Protein AF-A0A6H1ZC17-F1 (afdb_monomer_lite)

Organism: NCBI:txid1070528

Secondary structure (DSSP, 8-state):
--TTPEE-SEEEEEEEEEESSTT-S-EEEEEEEEEE-SEEHHHHHHHHHTTHHHHHHHTHHHHTGGGPPTT-EEEEE----------HHHHHHHHHHHS-HHHHHHHHHHHHTTTGGGSS-----

pLDDT: mean 72.86, std 12.77, range [40.28, 86.94]

Foldseek 3Di:
DDQQDADAFDKDKDWDWAALDPPDPDIAIEIEIEGRHGDTSNLVVVCVVVCNVVCVRHPVCSVCVVVDDHHYYDYHYDDRPPPPPPPVVNVLVVVLVPDDPVVSVVSVVVVVVVVVVPPDDPDDD

Structure (mmCIF, N/CA/C/O backbone):
data_AF-A0A6H1ZC17-F1
#
_entry.id   AF-A0A6H1ZC17-F1
#
loop_
_atom_site.group_PDB
_atom_site.id
_atom_site.type_symbol
_atom_site.label_atom_id
_atom_site.label_alt_id
_atom_site.label_comp_id
_atom_site.label_asym_id
_atom_site.label_entity_id
_atom_site.label_seq_id
_atom_site.pdbx_PDB_ins_code
_atom_site.Cartn_x
_atom_site.Cartn_y
_atom_site.Cartn_z
_atom_site.occupancy
_atom_site.B_iso_or_equiv
_atom_site.auth_seq_id
_atom_site.auth_comp_id
_atom_site.auth_asym_id
_atom_site.auth_atom_id
_atom_site.pdbx_PDB_model_num
ATOM 1 N N . MET A 1 1 ? -22.292 -7.686 2.206 1.00 66.56 1 MET A N 1
ATOM 2 C CA . MET A 1 1 ? -20.849 -7.988 2.104 1.00 66.56 1 MET A CA 1
ATOM 3 C C . MET A 1 1 ? -20.254 -7.707 3.471 1.00 66.56 1 MET A C 1
ATOM 5 O O . MET A 1 1 ? -20.475 -6.610 3.967 1.00 66.56 1 MET A O 1
ATOM 9 N N . ASP A 1 2 ? -19.628 -8.689 4.116 1.00 85.81 2 ASP A N 1
ATOM 10 C CA . ASP A 1 2 ? -19.052 -8.505 5.454 1.00 85.81 2 ASP A CA 1
ATOM 11 C C . ASP A 1 2 ? -17.649 -7.894 5.341 1.00 85.81 2 ASP A C 1
ATOM 13 O O . ASP A 1 2 ? -16.739 -8.484 4.764 1.00 85.81 2 ASP A O 1
ATOM 17 N N . LEU A 1 3 ? -17.478 -6.687 5.880 1.00 82.81 3 LEU A N 1
ATOM 18 C CA . LEU A 1 3 ? -16.219 -5.943 5.824 1.00 82.81 3 LEU A CA 1
ATOM 19 C C . LEU A 1 3 ? -15.118 -6.554 6.704 1.00 82.81 3 LEU A C 1
ATOM 21 O O . LEU A 1 3 ? -13.947 -6.239 6.497 1.00 82.81 3 LEU A O 1
ATOM 25 N N . ASN A 1 4 ? -15.469 -7.433 7.644 1.00 86.94 4 ASN A N 1
ATOM 26 C CA . ASN A 1 4 ? -14.512 -8.123 8.508 1.00 86.94 4 ASN A CA 1
ATOM 27 C C . ASN A 1 4 ? -13.988 -9.427 7.894 1.00 86.94 4 ASN A C 1
ATOM 29 O O . ASN A 1 4 ? -13.125 -10.073 8.485 1.00 86.94 4 ASN A O 1
ATOM 33 N N . THR A 1 5 ? -14.478 -9.818 6.712 1.00 85.56 5 THR A N 1
ATOM 34 C CA . THR A 1 5 ? -13.966 -10.998 6.009 1.00 85.56 5 THR A CA 1
ATOM 35 C C . THR A 1 5 ? -12.473 -10.834 5.740 1.00 85.56 5 THR A C 1
ATOM 37 O O . THR A 1 5 ? -12.040 -9.829 5.164 1.00 85.56 5 THR A O 1
ATOM 40 N N . VAL A 1 6 ? -11.699 -11.834 6.161 1.00 84.62 6 VAL A N 1
ATOM 41 C CA . VAL A 1 6 ? -10.256 -11.907 5.935 1.00 84.62 6 VAL A CA 1
ATOM 42 C C . VAL A 1 6 ? -9.996 -12.407 4.520 1.00 84.62 6 VAL A C 1
ATOM 44 O O . VAL A 1 6 ? -10.528 -13.426 4.084 1.00 84.62 6 VAL A O 1
ATOM 47 N N . VAL A 1 7 ? -9.168 -11.662 3.805 1.00 82.25 7 VAL A N 1
ATOM 48 C CA . VAL A 1 7 ? -8.645 -11.991 2.490 1.00 82.25 7 VAL A CA 1
ATOM 49 C C . VAL A 1 7 ? -7.312 -12.708 2.669 1.00 82.25 7 VAL A C 1
ATOM 51 O O . VAL A 1 7 ? -6.388 -12.166 3.278 1.00 82.25 7 VAL A O 1
ATOM 54 N N . THR A 1 8 ? -7.210 -13.912 2.112 1.00 85.81 8 THR A N 1
ATOM 55 C CA . THR A 1 8 ? -6.032 -14.783 2.215 1.00 85.81 8 THR A CA 1
ATOM 56 C C . THR A 1 8 ? -5.658 -15.283 0.826 1.00 85.81 8 THR A C 1
ATOM 58 O O . THR A 1 8 ? -6.531 -15.684 0.056 1.00 85.81 8 THR A O 1
ATOM 61 N N . GLY A 1 9 ? -4.366 -15.249 0.495 1.00 81.25 9 GLY A N 1
ATOM 62 C CA . GLY A 1 9 ? -3.841 -15.784 -0.765 1.00 81.25 9 GLY A CA 1
ATOM 63 C C . GLY A 1 9 ? -4.337 -15.111 -2.054 1.00 81.25 9 GLY A C 1
ATOM 64 O O . GLY A 1 9 ? -4.138 -15.669 -3.133 1.00 81.25 9 GLY A O 1
ATOM 65 N N . ILE A 1 10 ? -4.966 -13.932 -1.987 1.00 83.19 10 ILE A N 1
ATOM 66 C CA . ILE A 1 10 ? -5.421 -13.227 -3.194 1.00 83.19 10 ILE A CA 1
ATOM 67 C C . ILE A 1 10 ? -4.260 -12.435 -3.787 1.00 83.19 10 ILE A C 1
ATOM 69 O O . ILE A 1 10 ? -3.583 -11.681 -3.094 1.00 83.19 10 ILE A O 1
ATOM 73 N N . VAL A 1 11 ? -4.060 -12.559 -5.096 1.00 85.69 11 VAL A N 1
ATOM 74 C CA . VAL A 1 11 ? -3.075 -11.778 -5.843 1.00 85.69 11 VAL A CA 1
ATOM 75 C C . VAL A 1 11 ? -3.787 -11.026 -6.957 1.00 85.69 11 VAL A C 1
ATOM 77 O O . VAL A 1 11 ? -4.498 -11.629 -7.756 1.00 85.69 11 VAL A O 1
ATOM 80 N N . LEU A 1 12 ? -3.596 -9.709 -7.010 1.00 83.88 12 LEU A N 1
ATOM 81 C CA . LEU A 1 12 ? -4.126 -8.860 -8.073 1.00 83.88 12 LEU A CA 1
ATOM 82 C C . LEU A 1 12 ? -2.986 -8.211 -8.842 1.00 83.88 12 LEU A C 1
ATOM 84 O O . LEU A 1 12 ? -2.035 -7.703 -8.247 1.00 83.88 12 LEU A O 1
ATOM 88 N N . GLU A 1 13 ? -3.114 -8.188 -10.164 1.00 83.75 13 GLU A N 1
ATOM 89 C CA . GLU A 1 13 ? -2.141 -7.556 -11.045 1.00 83.75 13 GLU A CA 1
ATOM 90 C C . GLU A 1 13 ? -2.707 -6.298 -11.705 1.00 83.75 13 GLU A C 1
ATOM 92 O O . GLU A 1 13 ? -3.867 -6.251 -12.125 1.00 83.75 13 GLU A O 1
ATOM 97 N N . LYS A 1 14 ? -1.883 -5.253 -11.809 1.00 83.19 14 LYS A N 1
ATOM 98 C CA . LYS A 1 14 ? -2.238 -4.016 -12.510 1.00 83.19 14 LYS A CA 1
ATOM 99 C C . LYS A 1 14 ? -1.033 -3.476 -13.266 1.00 83.19 14 LYS A C 1
ATOM 101 O O . LYS A 1 14 ? -0.025 -3.131 -12.657 1.00 83.19 14 LYS A O 1
ATOM 106 N N . ALA A 1 15 ? -1.168 -3.336 -14.581 1.00 82.25 15 ALA A N 1
ATOM 107 C CA . ALA A 1 15 ? -0.201 -2.597 -15.383 1.00 82.25 15 ALA A CA 1
ATOM 108 C C . ALA A 1 15 ? -0.357 -1.085 -15.149 1.00 82.25 15 ALA A C 1
ATOM 110 O O . ALA A 1 15 ? -1.474 -0.555 -15.176 1.00 82.25 15 ALA A O 1
ATOM 111 N N . CYS A 1 16 ? 0.753 -0.385 -14.930 1.00 80.50 16 CYS A N 1
ATOM 112 C CA . CYS A 1 16 ? 0.786 1.067 -14.817 1.00 80.50 16 CYS A CA 1
ATOM 113 C C . CYS A 1 16 ? 2.052 1.652 -15.456 1.00 80.50 16 CYS A C 1
ATOM 115 O O . CYS A 1 16 ? 3.066 0.977 -15.613 1.00 80.50 16 CYS A O 1
ATOM 117 N N . SER A 1 17 ? 1.973 2.923 -15.849 1.00 83.06 17 SER A N 1
ATOM 118 C CA . SER A 1 17 ? 3.132 3.694 -16.295 1.00 83.06 17 SER A CA 1
ATOM 119 C C . SER A 1 17 ? 3.643 4.531 -15.127 1.00 83.06 17 SER A C 1
ATOM 121 O O . SER A 1 17 ? 2.854 5.203 -14.457 1.00 83.06 17 SER A O 1
ATOM 123 N N . ILE A 1 18 ? 4.949 4.473 -14.868 1.00 81.69 18 ILE A N 1
ATOM 124 C CA . ILE A 1 18 ? 5.620 5.305 -13.864 1.00 81.69 18 ILE A CA 1
ATOM 125 C C . ILE A 1 18 ? 6.639 6.182 -14.570 1.00 81.69 18 ILE A C 1
ATOM 127 O O . ILE A 1 18 ? 7.364 5.723 -15.449 1.00 81.69 18 ILE A O 1
ATOM 131 N N . LYS A 1 19 ? 6.703 7.445 -14.156 1.00 82.62 19 LYS A N 1
ATOM 132 C CA . LYS A 1 19 ? 7.692 8.413 -14.621 1.00 82.62 19 LYS A CA 1
ATOM 133 C C . LYS A 1 19 ? 8.782 8.619 -13.575 1.00 82.62 19 LYS A C 1
ATOM 135 O O . LYS A 1 19 ? 8.507 8.569 -12.376 1.00 82.62 19 LYS A O 1
ATOM 140 N N . ALA A 1 20 ? 9.993 8.932 -14.032 1.00 77.81 20 ALA A N 1
ATOM 141 C CA . ALA A 1 20 ? 11.105 9.325 -13.159 1.00 77.81 20 ALA A CA 1
ATOM 142 C C . ALA A 1 20 ? 10.788 10.600 -12.358 1.00 77.81 20 ALA A C 1
ATOM 144 O O . ALA A 1 20 ? 11.158 10.749 -11.192 1.00 77.81 20 ALA A O 1
ATOM 145 N N . SER A 1 21 ? 10.076 11.534 -12.990 1.00 76.31 21 SER A N 1
ATOM 146 C CA . SER A 1 21 ? 9.598 12.761 -12.370 1.00 76.31 21 SER A CA 1
ATOM 147 C C . SER A 1 21 ? 8.275 13.231 -12.975 1.00 76.31 21 SER A C 1
ATOM 149 O O . SER A 1 21 ? 7.866 12.749 -14.030 1.00 76.31 21 SER A O 1
ATOM 151 N N . SER A 1 22 ? 7.602 14.166 -12.299 1.00 7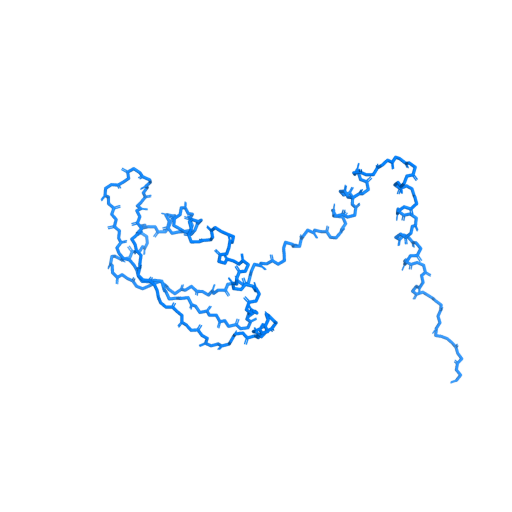2.81 22 SER A N 1
ATOM 152 C CA . SER A 1 22 ? 6.381 14.844 -12.767 1.00 72.81 22 SER A CA 1
ATOM 153 C C . SER A 1 22 ? 6.542 15.393 -14.182 1.00 72.81 22 SER A C 1
ATOM 155 O O . SER A 1 22 ? 5.646 15.249 -15.010 1.00 72.81 22 SER 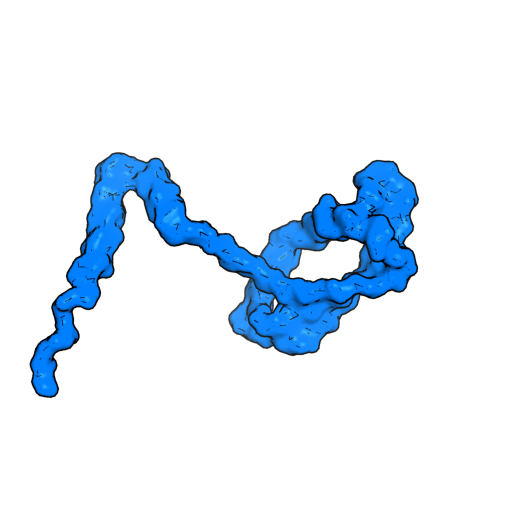A O 1
ATOM 157 N N . ASP A 1 23 ? 7.726 15.933 -14.455 1.00 78.62 23 ASP A N 1
ATOM 158 C CA . ASP A 1 23 ? 8.055 16.661 -15.678 1.00 78.62 23 ASP A CA 1
ATOM 159 C C . ASP A 1 23 ? 8.884 15.809 -16.652 1.00 78.62 23 ASP A C 1
ATOM 161 O O . ASP A 1 23 ? 9.330 16.293 -17.689 1.00 78.62 23 ASP A O 1
ATOM 165 N N . SER A 1 24 ? 9.102 14.525 -16.336 1.00 79.12 24 SER A N 1
ATOM 166 C CA . SER A 1 24 ? 9.855 13.620 -17.202 1.00 79.12 24 SER A CA 1
ATOM 167 C C . SER A 1 24 ? 9.019 13.155 -18.397 1.00 79.12 24 SER A C 1
ATOM 169 O O . SER A 1 24 ? 7.834 12.807 -18.278 1.00 79.12 24 SER A O 1
ATOM 171 N N . TYR A 1 25 ? 9.684 13.092 -19.551 1.00 81.50 25 TYR A N 1
ATOM 172 C CA . TYR A 1 25 ? 9.203 12.408 -20.753 1.00 81.50 25 TYR A CA 1
ATOM 173 C C . TYR A 1 25 ? 9.525 10.908 -20.732 1.00 81.50 25 TYR A C 1
ATOM 175 O O . TYR A 1 25 ? 8.934 10.140 -21.487 1.00 81.50 25 TYR A O 1
ATOM 183 N N . GLU A 1 26 ? 10.432 10.480 -19.852 1.00 82.88 26 GLU A N 1
ATOM 184 C CA . GLU A 1 26 ? 10.773 9.076 -19.663 1.00 82.88 26 GLU A CA 1
ATOM 185 C C . GLU A 1 26 ? 9.735 8.399 -18.762 1.00 82.88 26 GLU A C 1
ATOM 187 O O . GLU A 1 26 ? 9.435 8.858 -17.652 1.00 82.88 26 GLU A O 1
ATOM 192 N N . SER A 1 27 ? 9.198 7.279 -19.241 1.00 85.06 27 SER A N 1
ATOM 193 C CA . SER A 1 27 ? 8.271 6.445 -18.487 1.00 85.0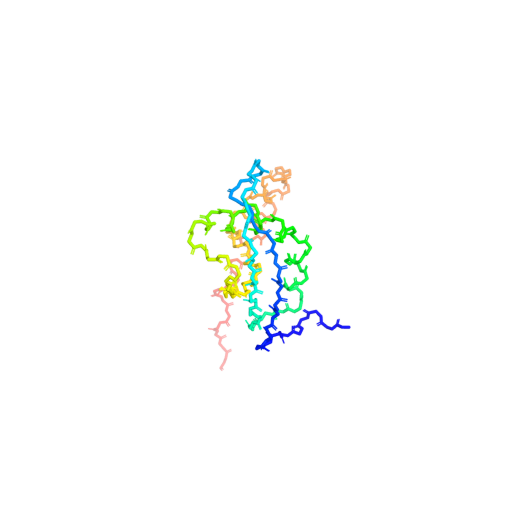6 27 SER A CA 1
ATOM 194 C C . SER A 1 27 ? 8.578 4.971 -18.703 1.00 85.06 27 SER A C 1
ATOM 196 O O . SER A 1 27 ? 9.030 4.585 -19.780 1.00 85.06 27 SER A O 1
ATOM 198 N N . LYS A 1 28 ? 8.318 4.160 -17.681 1.00 85.31 28 LYS A N 1
ATOM 199 C CA . LYS A 1 28 ? 8.417 2.700 -17.734 1.00 85.31 28 LYS A CA 1
ATOM 200 C C . LYS A 1 28 ? 7.035 2.110 -17.521 1.00 85.31 28 LYS A C 1
ATOM 202 O O . LYS A 1 28 ? 6.309 2.546 -16.624 1.00 85.31 28 LYS A O 1
ATOM 207 N N . ALA A 1 29 ? 6.678 1.128 -18.335 1.00 86.00 29 ALA A N 1
ATOM 208 C CA . ALA A 1 29 ? 5.509 0.300 -18.102 1.00 86.00 29 ALA A CA 1
ATOM 209 C C . ALA A 1 29 ? 5.892 -0.789 -17.100 1.00 86.00 29 ALA A C 1
ATOM 211 O O . ALA A 1 29 ? 6.860 -1.506 -17.317 1.00 86.00 29 ALA A O 1
ATOM 212 N N . ILE A 1 30 ? 5.157 -0.930 -16.006 1.00 84.38 30 ILE A N 1
ATOM 213 C CA . ILE A 1 30 ? 5.406 -1.978 -15.013 1.00 84.38 30 ILE A CA 1
ATOM 214 C C . ILE A 1 30 ? 4.107 -2.685 -14.655 1.00 84.38 30 ILE A C 1
ATOM 216 O O . ILE A 1 30 ? 3.028 -2.090 -14.701 1.00 84.38 30 ILE A O 1
ATOM 220 N N . THR A 1 31 ? 4.222 -3.941 -14.248 1.00 84.31 31 THR A N 1
ATOM 221 C CA . THR A 1 31 ? 3.113 -4.713 -13.688 1.00 84.31 31 THR A CA 1
ATOM 222 C C . THR A 1 31 ? 3.265 -4.769 -12.178 1.00 84.31 31 THR A C 1
ATOM 224 O O . THR A 1 31 ? 4.264 -5.269 -11.667 1.00 84.31 31 THR A O 1
ATOM 227 N N . LEU A 1 32 ? 2.278 -4.260 -11.447 1.00 82.19 32 LEU A N 1
ATOM 228 C CA . LEU A 1 32 ? 2.216 -4.397 -9.995 1.00 82.19 32 LEU A CA 1
ATOM 229 C C . LEU A 1 32 ? 1.509 -5.691 -9.670 1.00 82.19 32 LEU A C 1
ATOM 231 O O . LEU A 1 32 ? 0.342 -5.824 -10.028 1.00 82.19 32 LEU A O 1
ATOM 235 N N . ARG A 1 33 ? 2.183 -6.601 -8.976 1.00 82.50 33 ARG A N 1
ATOM 236 C CA . ARG A 1 33 ? 1.572 -7.800 -8.415 1.00 82.50 33 ARG A CA 1
ATOM 237 C C . ARG A 1 33 ? 1.376 -7.586 -6.923 1.00 82.50 33 ARG A C 1
ATOM 239 O O . ARG A 1 33 ? 2.331 -7.626 -6.157 1.00 82.50 33 ARG A O 1
ATOM 246 N N . VAL A 1 34 ? 0.140 -7.329 -6.510 1.00 82.25 34 VAL A N 1
ATOM 247 C CA . VAL A 1 34 ? -0.204 -7.051 -5.114 1.00 82.25 34 VAL A CA 1
ATOM 248 C C . VAL A 1 34 ? -0.776 -8.305 -4.465 1.00 82.25 34 VAL A C 1
ATOM 250 O O . VAL A 1 34 ? -1.819 -8.797 -4.895 1.00 82.25 34 VAL A O 1
ATOM 253 N N . ARG A 1 35 ? -0.111 -8.811 -3.425 1.00 82.44 35 ARG A N 1
ATOM 254 C CA . ARG A 1 35 ? -0.578 -9.943 -2.615 1.00 82.44 35 ARG A CA 1
ATOM 255 C C . ARG A 1 35 ? -1.351 -9.444 -1.398 1.00 82.44 35 ARG A C 1
ATOM 257 O O . ARG A 1 35 ? -0.834 -8.640 -0.631 1.00 82.44 35 ARG A O 1
ATOM 264 N N . PHE A 1 36 ? -2.563 -9.945 -1.212 1.00 82.44 36 PHE A N 1
ATOM 265 C CA . PHE A 1 36 ? -3.430 -9.708 -0.065 1.00 82.44 36 PHE A CA 1
ATOM 266 C C . PHE A 1 36 ? -3.507 -10.992 0.750 1.00 82.44 36 PHE A C 1
ATOM 268 O O . PHE A 1 36 ? -4.110 -11.976 0.314 1.00 82.44 36 PHE A O 1
ATOM 275 N N . ASP A 1 37 ? -2.870 -10.978 1.916 1.00 82.88 37 ASP A N 1
ATOM 276 C CA . ASP A 1 37 ? -2.810 -12.140 2.788 1.00 82.88 37 ASP A CA 1
ATOM 277 C C . ASP A 1 37 ? -2.998 -11.726 4.249 1.00 82.88 37 ASP A C 1
ATOM 279 O O . ASP A 1 37 ? -2.262 -10.882 4.760 1.00 82.88 37 ASP A O 1
ATOM 283 N N . GLY A 1 38 ? -4.029 -12.270 4.899 1.00 80.62 38 GLY A N 1
ATOM 284 C CA . GLY A 1 38 ? -4.354 -11.979 6.296 1.00 80.62 38 GLY A CA 1
ATOM 285 C C . GLY A 1 38 ? -4.916 -10.574 6.551 1.00 80.62 38 GLY A C 1
ATOM 286 O O . GLY A 1 38 ? -4.785 -10.068 7.662 1.00 80.62 38 GLY A O 1
ATOM 287 N N . VAL A 1 39 ? -5.529 -9.926 5.553 1.00 81.25 39 VAL A N 1
ATOM 288 C CA . VAL A 1 39 ? -6.074 -8.555 5.679 1.00 81.25 39 VAL A CA 1
ATOM 289 C C . VAL A 1 39 ? -7.585 -8.517 5.522 1.00 81.25 39 VAL A C 1
ATOM 291 O O . VAL A 1 39 ? -8.143 -9.299 4.760 1.00 81.25 39 VAL A O 1
ATOM 294 N N . THR A 1 40 ? -8.275 -7.607 6.212 1.00 86.75 40 THR A N 1
ATOM 295 C CA . THR A 1 40 ? -9.739 -7.521 6.094 1.00 86.75 40 THR A CA 1
ATOM 296 C C . THR A 1 40 ? -10.167 -6.779 4.825 1.00 86.75 40 THR A C 1
ATOM 298 O O . THR A 1 40 ? -9.449 -5.913 4.313 1.00 86.75 40 THR A O 1
ATOM 301 N N . LEU A 1 41 ? -11.375 -7.056 4.323 1.00 82.44 41 LEU A N 1
ATOM 302 C CA . LEU A 1 41 ? -11.971 -6.263 3.238 1.00 82.44 41 LEU A CA 1
ATOM 303 C C . LEU A 1 41 ? -12.065 -4.773 3.603 1.00 82.44 41 LEU A C 1
ATOM 305 O O . LEU A 1 41 ? -11.819 -3.916 2.754 1.00 82.44 41 LEU A O 1
ATOM 309 N N . LYS A 1 42 ? -12.356 -4.451 4.870 1.00 83.56 42 LYS A N 1
ATOM 310 C CA . LYS A 1 42 ? -12.340 -3.077 5.389 1.00 83.56 42 LYS A CA 1
ATOM 311 C C . LYS A 1 42 ? -10.992 -2.395 5.163 1.00 83.56 42 LYS A C 1
ATOM 313 O O . LYS A 1 42 ? -10.972 -1.255 4.707 1.00 83.56 42 LYS A O 1
ATOM 318 N N . ASP A 1 43 ? -9.887 -3.083 5.443 1.00 80.00 43 ASP A N 1
ATOM 319 C CA . ASP A 1 43 ? -8.530 -2.552 5.269 1.00 80.00 43 ASP A CA 1
ATOM 320 C C . ASP A 1 43 ? -8.209 -2.279 3.801 1.00 80.00 43 ASP A C 1
ATOM 322 O O . ASP A 1 43 ? -7.619 -1.250 3.461 1.00 80.00 43 ASP A O 1
ATOM 326 N N . VAL A 1 44 ? -8.640 -3.185 2.920 1.00 80.62 44 VAL A N 1
ATOM 327 C CA . VAL A 1 44 ? -8.493 -3.046 1.466 1.00 80.62 44 VAL A CA 1
ATOM 328 C C . VAL A 1 44 ? -9.245 -1.809 0.972 1.00 80.62 44 VAL A C 1
ATOM 330 O O . VAL A 1 44 ? -8.661 -0.976 0.275 1.00 80.62 44 VAL A O 1
ATOM 333 N N . PHE A 1 45 ? -10.507 -1.634 1.376 1.00 78.81 45 PHE A N 1
ATOM 334 C CA . PHE A 1 45 ? -11.307 -0.465 1.000 1.00 78.81 45 PHE A CA 1
ATOM 335 C C . PHE A 1 45 ? -10.780 0.834 1.612 1.00 78.81 45 PHE A C 1
ATOM 337 O O . PHE A 1 45 ? -10.670 1.833 0.902 1.00 78.81 45 PHE A O 1
ATOM 344 N N . ALA A 1 46 ? -10.396 0.830 2.891 1.00 72.50 46 ALA A N 1
ATOM 345 C CA . ALA A 1 46 ? -9.817 1.995 3.555 1.00 72.50 46 ALA A CA 1
ATOM 346 C C . ALA A 1 46 ? -8.572 2.491 2.809 1.00 72.50 46 ALA A C 1
ATOM 348 O O . ALA A 1 46 ? -8.434 3.686 2.551 1.00 72.50 46 ALA A O 1
ATOM 349 N N . LYS A 1 47 ? -7.708 1.564 2.382 1.00 72.44 47 LYS A N 1
ATOM 350 C CA . LYS A 1 47 ? -6.497 1.883 1.624 1.00 72.44 47 LYS A CA 1
ATOM 351 C C . LYS A 1 47 ? -6.780 2.318 0.182 1.00 72.44 47 LYS A C 1
ATOM 353 O O . LYS A 1 47 ? -6.090 3.191 -0.340 1.00 72.44 47 LYS A O 1
ATOM 358 N N . ALA A 1 48 ? -7.795 1.744 -0.463 1.00 70.38 48 ALA A N 1
ATOM 359 C CA . ALA A 1 48 ? -8.222 2.157 -1.800 1.00 70.38 48 ALA A CA 1
ATOM 360 C C . ALA A 1 48 ? -8.771 3.594 -1.809 1.00 70.38 48 ALA A C 1
ATOM 362 O O . ALA A 1 48 ? -8.452 4.369 -2.710 1.00 70.38 48 ALA A O 1
ATOM 363 N N . VAL A 1 49 ? -9.548 3.960 -0.786 1.00 61.12 49 VAL A N 1
ATOM 364 C CA . VAL A 1 49 ? -10.096 5.313 -0.611 1.00 61.12 49 VAL A CA 1
ATOM 365 C C . VAL A 1 49 ? -9.007 6.302 -0.177 1.00 61.12 49 VAL A C 1
ATOM 367 O O . VAL A 1 49 ? -9.042 7.464 -0.577 1.00 61.12 49 VAL A O 1
ATOM 370 N N . SER A 1 50 ? -7.998 5.862 0.584 1.00 56.47 50 SER A N 1
ATOM 371 C CA . SER A 1 50 ? -6.922 6.730 1.074 1.00 56.47 50 SER A CA 1
ATOM 372 C C . SER A 1 50 ? -5.838 7.013 0.019 1.00 56.47 50 SER A C 1
ATOM 374 O O . SER A 1 50 ? -4.670 6.755 0.270 1.00 56.47 50 SER A O 1
ATOM 376 N N . SER A 1 51 ? -6.174 7.521 -1.171 1.00 57.06 51 SER A N 1
ATOM 377 C CA . SER A 1 51 ? -5.220 8.064 -2.170 1.00 57.06 51 SER A CA 1
ATOM 378 C C . SER A 1 51 ? -3.981 7.202 -2.517 1.00 57.06 51 SER A C 1
ATOM 380 O O . SER A 1 51 ? -3.033 7.706 -3.124 1.00 57.06 51 SER A O 1
ATOM 382 N N . VAL A 1 52 ? -3.946 5.907 -2.173 1.00 53.19 52 VAL A N 1
ATOM 383 C CA . VAL A 1 52 ? -2.699 5.122 -2.142 1.00 53.19 52 VAL A CA 1
ATOM 384 C C . VAL A 1 52 ? -2.160 4.845 -3.531 1.00 53.19 52 VAL A C 1
ATOM 386 O O . VAL A 1 52 ? -0.950 4.795 -3.698 1.00 53.19 52 VAL A O 1
ATOM 389 N N . VAL A 1 53 ? -3.013 4.745 -4.551 1.00 53.78 53 VAL A N 1
ATOM 390 C CA . VAL A 1 53 ? -2.544 4.606 -5.939 1.00 53.78 53 VAL A CA 1
ATOM 391 C C . VAL A 1 53 ? -1.772 5.859 -6.378 1.00 53.78 53 VAL A C 1
ATOM 393 O O . VAL A 1 53 ? -0.687 5.745 -6.947 1.00 53.78 53 VAL A O 1
ATOM 396 N N . ILE A 1 54 ? -2.271 7.048 -6.024 1.00 52.91 54 ILE A N 1
ATOM 397 C CA . ILE A 1 54 ? -1.639 8.340 -6.335 1.00 52.91 54 ILE A CA 1
ATOM 398 C C . ILE A 1 54 ? -0.365 8.532 -5.500 1.00 52.91 54 ILE A C 1
ATOM 400 O O . ILE A 1 54 ? 0.657 8.977 -6.021 1.00 52.91 54 ILE A O 1
ATOM 404 N N . GLN A 1 55 ? -0.382 8.158 -4.218 1.00 56.75 55 GLN A N 1
ATOM 405 C CA . GLN A 1 55 ? 0.807 8.205 -3.360 1.00 56.75 55 GLN A CA 1
ATOM 406 C C . GLN A 1 55 ? 1.866 7.174 -3.764 1.00 56.75 55 GLN A C 1
ATOM 408 O O . GLN A 1 55 ? 3.056 7.435 -3.622 1.00 56.75 55 GLN A O 1
ATOM 413 N N . TRP A 1 56 ? 1.466 6.017 -4.292 1.00 63.72 56 TRP A N 1
ATOM 414 C CA . TRP A 1 56 ? 2.398 4.996 -4.758 1.00 63.72 56 TRP A CA 1
ATOM 415 C C . TRP A 1 56 ? 3.114 5.437 -6.038 1.00 63.72 56 TRP A C 1
ATOM 417 O O . TRP A 1 56 ? 4.340 5.333 -6.119 1.00 63.72 56 TRP A O 1
ATOM 427 N N . GLN A 1 57 ? 2.369 6.021 -6.985 1.00 54.19 57 GLN A N 1
ATOM 428 C CA . GLN A 1 57 ? 2.926 6.616 -8.203 1.00 54.19 57 GLN A CA 1
ATOM 429 C C . GLN A 1 57 ? 3.841 7.816 -7.911 1.00 54.19 57 GLN A C 1
ATOM 431 O O . GLN A 1 57 ? 4.885 7.949 -8.543 1.00 54.19 57 GLN A O 1
ATOM 436 N N . ASN A 1 58 ? 3.494 8.655 -6.930 1.00 55.84 58 ASN A N 1
ATOM 437 C CA . ASN A 1 58 ? 4.260 9.862 -6.594 1.00 55.84 58 ASN A CA 1
ATOM 438 C C . ASN A 1 58 ? 5.328 9.674 -5.502 1.00 55.84 58 ASN A C 1
ATOM 440 O O . ASN A 1 58 ? 6.131 10.580 -5.296 1.00 55.84 58 ASN A O 1
ATOM 444 N N . GLY A 1 59 ? 5.353 8.533 -4.810 1.00 65.94 59 GLY A N 1
ATOM 445 C CA . GLY A 1 59 ? 6.267 8.258 -3.699 1.00 65.94 59 GLY A CA 1
ATOM 446 C C . GLY A 1 59 ? 7.171 7.047 -3.966 1.00 65.94 59 GLY A C 1
ATOM 447 O O . GLY A 1 59 ? 8.149 7.179 -4.703 1.00 65.94 59 GLY A O 1
ATOM 448 N N . PRO A 1 60 ? 6.888 5.859 -3.390 1.00 64.44 60 PRO A N 1
ATOM 449 C CA . PRO A 1 60 ? 7.741 4.674 -3.505 1.00 64.44 60 PRO A CA 1
ATOM 450 C C . PRO A 1 60 ? 8.099 4.286 -4.938 1.00 64.44 60 PRO A C 1
ATOM 452 O 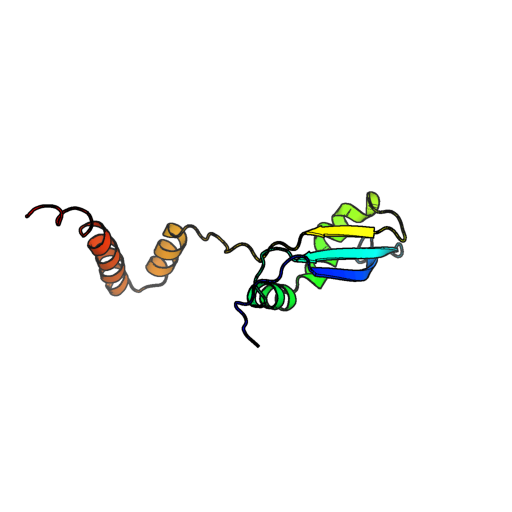O . PRO A 1 60 ? 9.214 3.821 -5.172 1.00 64.44 60 PRO A O 1
ATOM 455 N N . GLY A 1 61 ? 7.172 4.464 -5.884 1.00 66.25 61 GLY A N 1
ATOM 456 C CA . GLY A 1 61 ? 7.415 4.075 -7.261 1.00 66.25 61 GLY A CA 1
ATOM 457 C C . GLY A 1 61 ? 8.350 5.013 -8.010 1.00 66.25 61 GLY A C 1
ATOM 458 O O . GLY A 1 61 ? 9.290 4.566 -8.662 1.00 66.25 61 GLY A O 1
ATOM 459 N N . ARG A 1 62 ? 8.174 6.320 -7.818 1.00 69.00 62 ARG A N 1
ATOM 460 C CA . ARG A 1 62 ? 9.080 7.343 -8.349 1.00 69.00 62 ARG A CA 1
ATOM 461 C C . ARG A 1 62 ? 10.497 7.198 -7.778 1.00 69.00 62 ARG A C 1
ATOM 463 O O . ARG A 1 62 ? 11.465 7.233 -8.530 1.00 69.00 62 ARG A O 1
ATOM 470 N N . ASN A 1 63 ? 10.624 6.924 -6.477 1.00 73.75 63 ASN A N 1
ATOM 471 C CA . ASN A 1 63 ? 11.922 6.743 -5.807 1.00 73.75 63 ASN A CA 1
ATOM 472 C C . ASN A 1 63 ? 12.690 5.486 -6.254 1.00 73.75 63 ASN A C 1
ATOM 474 O O . ASN A 1 63 ? 13.901 5.410 -6.065 1.00 73.75 63 ASN A O 1
ATOM 478 N N . LYS A 1 64 ? 12.000 4.493 -6.828 1.00 75.19 64 LYS A N 1
ATOM 479 C CA . LYS A 1 64 ? 12.597 3.244 -7.325 1.00 75.19 64 LYS A CA 1
ATOM 480 C C . LYS A 1 64 ? 12.652 3.170 -8.852 1.00 75.19 64 LYS A C 1
ATOM 482 O O . LYS A 1 64 ? 13.011 2.135 -9.399 1.00 75.19 64 LYS A O 1
ATOM 487 N N . PHE A 1 65 ? 12.354 4.264 -9.552 1.00 78.88 65 PHE A N 1
ATOM 488 C CA . PHE A 1 65 ? 12.304 4.278 -11.014 1.00 78.88 65 PHE A CA 1
ATOM 489 C C . PHE A 1 65 ? 13.591 3.745 -11.671 1.00 78.88 65 PHE A C 1
ATOM 491 O O . PHE A 1 65 ? 13.527 3.018 -12.664 1.00 78.88 65 PHE A O 1
ATOM 498 N N . THR A 1 66 ? 14.763 4.066 -11.115 1.00 79.31 66 THR A N 1
ATOM 499 C CA . THR A 1 66 ? 16.067 3.618 -11.634 1.00 79.31 66 THR A CA 1
ATOM 500 C C . THR A 1 66 ? 16.316 2.126 -11.435 1.00 79.31 66 THR A C 1
ATOM 502 O O . THR A 1 66 ? 16.954 1.513 -12.285 1.00 79.31 66 THR A O 1
ATOM 505 N N . SER A 1 67 ? 15.795 1.522 -10.363 1.00 78.94 67 SER A N 1
ATOM 506 C CA . SER A 1 67 ? 15.963 0.090 -10.083 1.00 78.94 67 SER A CA 1
ATOM 507 C C . SER A 1 67 ? 14.958 -0.792 -10.819 1.00 78.94 67 SER A C 1
ATOM 509 O O . SER A 1 67 ? 15.067 -2.017 -10.786 1.00 78.94 67 SER A O 1
ATOM 511 N N . TRP A 1 68 ? 13.980 -0.193 -11.496 1.00 80.19 68 TRP A N 1
ATOM 512 C CA . TRP A 1 68 ? 12.975 -0.928 -12.246 1.00 80.19 68 TRP A CA 1
ATOM 513 C C . TRP A 1 68 ? 13.360 -1.131 -13.700 1.00 80.19 68 TRP A C 1
ATOM 515 O O . TRP A 1 68 ? 13.909 -0.249 -14.363 1.00 80.19 68 TRP A O 1
ATOM 525 N N . THR A 1 69 ? 13.002 -2.305 -14.205 1.00 83.81 69 THR A N 1
ATOM 526 C CA . THR A 1 69 ? 13.139 -2.656 -15.617 1.00 83.81 69 THR A CA 1
ATOM 527 C C . THR A 1 69 ? 11.830 -2.342 -16.332 1.00 83.81 69 THR A C 1
ATOM 529 O O . THR A 1 69 ? 10.755 -2.601 -15.786 1.00 83.81 69 THR A O 1
ATOM 532 N N . ASP A 1 70 ? 11.908 -1.770 -17.535 1.00 86.06 70 ASP A N 1
ATOM 533 C CA . ASP A 1 70 ? 10.718 -1.569 -18.363 1.00 86.06 70 ASP A CA 1
ATOM 534 C C . ASP A 1 70 ? 10.059 -2.920 -18.680 1.00 86.06 70 ASP A C 1
ATOM 536 O O . ASP A 1 70 ? 10.740 -3.912 -18.943 1.00 86.06 70 ASP A O 1
ATOM 540 N N . ARG A 1 71 ? 8.729 -2.965 -18.596 1.00 86.69 71 ARG A N 1
ATOM 541 C CA . ARG A 1 71 ? 7.877 -4.168 -18.649 1.00 86.69 71 ARG A CA 1
ATOM 542 C C . ARG A 1 71 ? 8.151 -5.198 -17.546 1.00 86.69 71 ARG A C 1
ATOM 544 O O . ARG A 1 71 ? 7.723 -6.345 -17.650 1.00 86.69 71 ARG A O 1
ATOM 551 N N . GLY A 1 72 ? 8.843 -4.794 -16.482 1.00 83.19 72 GLY A N 1
ATOM 552 C CA . GLY A 1 72 ? 9.100 -5.627 -15.314 1.00 83.19 72 GLY A CA 1
ATOM 553 C C . GLY A 1 72 ? 7.862 -5.830 -14.438 1.00 83.19 72 GLY A C 1
ATOM 554 O O . GLY A 1 72 ? 6.924 -5.029 -14.443 1.00 83.19 72 GLY A O 1
ATOM 555 N N . THR A 1 73 ? 7.887 -6.902 -13.645 1.00 84.38 73 THR A N 1
ATOM 556 C CA . THR A 1 73 ? 6.897 -7.144 -12.586 1.00 84.38 73 THR A CA 1
ATOM 557 C C . THR A 1 73 ? 7.481 -6.740 -11.239 1.00 84.38 73 THR A C 1
ATOM 559 O O . THR A 1 73 ? 8.629 -7.062 -10.937 1.00 84.38 73 THR A O 1
ATOM 562 N N . VAL A 1 74 ? 6.694 -6.028 -10.437 1.00 81.75 74 VAL A N 1
ATOM 563 C CA . VAL A 1 74 ? 7.041 -5.623 -9.075 1.00 81.75 74 VAL A CA 1
ATOM 564 C C . VAL A 1 74 ? 6.065 -6.293 -8.119 1.00 81.75 74 VAL A C 1
ATOM 566 O O . VAL A 1 74 ? 4.873 -5.980 -8.129 1.00 81.75 74 VAL A O 1
ATOM 569 N N . ASP A 1 75 ? 6.580 -7.197 -7.291 1.00 80.25 75 ASP A N 1
ATOM 570 C CA . ASP A 1 75 ? 5.804 -7.842 -6.237 1.00 80.25 75 ASP A CA 1
ATOM 571 C C . ASP A 1 75 ? 5.665 -6.899 -5.031 1.00 80.25 75 ASP A C 1
ATOM 573 O O . ASP A 1 75 ? 6.629 -6.276 -4.573 1.00 80.25 75 ASP A O 1
ATOM 577 N N . ILE A 1 76 ? 4.438 -6.762 -4.535 1.00 75.81 76 ILE A N 1
ATOM 578 C CA . ILE A 1 76 ? 4.073 -5.879 -3.430 1.00 75.81 76 ILE A CA 1
ATOM 579 C C . ILE A 1 76 ? 3.201 -6.668 -2.462 1.00 75.81 76 ILE A C 1
ATOM 581 O O . ILE A 1 76 ? 2.095 -7.081 -2.803 1.00 75.81 76 ILE A O 1
ATOM 585 N N . ASP A 1 77 ? 3.643 -6.798 -1.218 1.00 75.00 77 ASP A N 1
ATOM 586 C CA . ASP A 1 77 ? 2.770 -7.287 -0.158 1.00 75.00 77 ASP A CA 1
ATOM 587 C C . ASP A 1 77 ? 1.865 -6.152 0.322 1.00 75.00 77 ASP A C 1
ATOM 589 O O . ASP A 1 77 ? 2.321 -5.086 0.765 1.00 75.00 77 ASP A O 1
ATOM 593 N N . PHE A 1 78 ? 0.555 -6.365 0.223 1.00 76.25 78 PHE A N 1
ATOM 594 C CA . PHE A 1 78 ? -0.414 -5.456 0.795 1.00 76.25 78 PHE A CA 1
ATOM 595 C C . PHE A 1 78 ? -0.279 -5.501 2.313 1.00 76.25 78 PHE A C 1
ATOM 597 O O . PHE A 1 78 ? -0.646 -6.463 2.978 1.00 76.25 78 PHE A O 1
ATOM 604 N N . LYS A 1 79 ? 0.217 -4.404 2.874 1.00 70.19 79 LYS A N 1
ATOM 605 C CA . LYS A 1 79 ? 0.094 -4.142 4.303 1.00 70.19 79 LYS A CA 1
ATOM 606 C C . LYS A 1 79 ? -1.232 -3.438 4.532 1.00 70.19 79 LYS A C 1
ATOM 608 O O . LYS A 1 79 ? -1.462 -2.394 3.900 1.00 70.19 79 LYS A O 1
ATOM 613 N N . ALA A 1 80 ? -2.059 -3.979 5.429 1.00 65.19 80 ALA A N 1
ATOM 614 C CA . ALA A 1 80 ? -3.175 -3.237 6.006 1.00 65.19 80 ALA A CA 1
ATOM 615 C C . ALA A 1 80 ? -2.670 -1.844 6.419 1.00 65.19 80 ALA A C 1
ATOM 617 O O . ALA A 1 80 ? -1.484 -1.717 6.764 1.00 65.19 80 ALA A O 1
ATOM 618 N N . PRO A 1 81 ? -3.490 -0.780 6.322 1.00 63.91 81 PRO A N 1
ATOM 619 C CA . PRO A 1 81 ? -3.115 0.477 6.940 1.00 63.91 81 PRO A CA 1
ATOM 620 C C . PRO A 1 81 ? -2.763 0.123 8.378 1.00 63.91 81 PRO A C 1
ATOM 622 O O . PRO A 1 81 ? -3.601 -0.408 9.107 1.00 63.91 81 PRO A O 1
ATOM 625 N N . GLY A 1 82 ? -1.488 0.297 8.746 1.00 50.91 82 GLY A N 1
ATOM 626 C CA . GLY A 1 82 ? -1.115 0.145 10.137 1.00 50.91 82 GLY A CA 1
ATOM 627 C C . GLY A 1 82 ? -2.101 1.022 10.881 1.00 50.91 82 GLY A C 1
ATOM 628 O O . GLY A 1 82 ? -2.289 2.175 10.479 1.00 50.91 82 GLY A O 1
ATOM 629 N N . ARG A 1 83 ? -2.780 0.483 11.903 1.00 40.28 83 ARG A N 1
ATOM 630 C CA . ARG A 1 83 ? -3.290 1.358 12.957 1.00 40.28 83 ARG A CA 1
ATOM 631 C C . ARG A 1 83 ? -2.137 2.316 13.184 1.00 40.28 83 ARG A C 1
ATOM 633 O O . ARG A 1 83 ? -1.044 1.850 13.514 1.00 40.28 83 ARG A O 1
ATOM 640 N N . SER A 1 84 ? -2.320 3.600 12.893 1.00 41.53 84 SER A N 1
ATOM 641 C CA . SER A 1 84 ? -1.440 4.587 13.478 1.00 41.53 84 SER A CA 1
ATOM 642 C C . SER A 1 84 ? -1.508 4.232 14.953 1.00 41.53 84 SER A C 1
ATOM 644 O O . SER A 1 84 ? -2.562 4.381 15.569 1.00 41.53 84 SER A O 1
ATOM 646 N N . LEU A 1 85 ? -0.456 3.606 15.481 1.00 42.56 85 LEU A N 1
ATOM 647 C CA . LEU A 1 85 ? -0.220 3.544 16.907 1.00 42.56 85 LEU A CA 1
ATOM 648 C C . LEU A 1 85 ? 0.088 4.995 17.251 1.00 42.56 85 LEU A C 1
ATOM 650 O O . LEU A 1 85 ? 1.235 5.398 17.400 1.00 42.56 85 LEU A O 1
ATOM 654 N N . THR A 1 86 ? -0.952 5.825 17.238 1.00 46.50 86 THR A N 1
ATOM 655 C CA . THR A 1 86 ? -0.971 7.018 18.046 1.00 46.50 86 THR A CA 1
ATOM 656 C C . THR A 1 86 ? -0.758 6.453 19.431 1.00 46.50 86 THR A C 1
ATOM 658 O O . THR A 1 86 ? -1.560 5.635 19.883 1.00 46.50 86 THR A O 1
ATOM 661 N N . ASP A 1 87 ? 0.399 6.756 20.014 1.00 51.06 87 ASP A N 1
ATOM 662 C CA . ASP A 1 87 ? 0.692 6.433 21.400 1.00 51.06 87 ASP A CA 1
ATOM 663 C C . ASP A 1 87 ? -0.592 6.716 22.203 1.00 51.06 87 ASP A C 1
ATOM 665 O O . ASP A 1 87 ? -1.087 7.848 22.139 1.00 51.06 87 ASP A O 1
ATOM 669 N N . PRO A 1 88 ? -1.204 5.709 22.855 1.00 58.72 88 PRO A N 1
ATOM 670 C CA . PRO A 1 88 ? -2.460 5.894 23.576 1.00 58.72 88 PRO A CA 1
ATOM 671 C C . PRO A 1 88 ? -2.378 7.081 24.541 1.00 58.72 88 PRO A C 1
ATOM 673 O O . PRO A 1 88 ? -3.347 7.818 24.727 1.00 58.72 88 PRO A O 1
ATOM 676 N N . MET A 1 89 ? -1.181 7.338 25.076 1.00 63.03 89 MET A N 1
ATOM 677 C CA . MET A 1 89 ? -0.903 8.489 25.919 1.00 63.03 89 MET A CA 1
ATOM 678 C C . MET A 1 89 ? -0.942 9.813 25.144 1.00 63.03 89 MET A C 1
ATOM 680 O O . MET A 1 89 ? -1.476 10.806 25.636 1.00 63.03 89 MET A O 1
ATOM 684 N N . ALA A 1 90 ? -0.447 9.848 23.906 1.00 67.00 90 ALA A N 1
ATOM 685 C CA . ALA A 1 90 ? -0.533 11.023 23.042 1.00 67.00 90 ALA A CA 1
ATOM 686 C C . ALA A 1 90 ? -1.986 11.374 22.679 1.00 67.00 90 ALA A C 1
ATOM 688 O O . ALA A 1 90 ? -2.325 12.558 22.623 1.00 67.00 90 ALA A O 1
ATOM 689 N N . GLU A 1 91 ? -2.858 10.380 22.493 1.00 70.19 91 GLU A N 1
ATOM 690 C CA . GLU A 1 91 ? -4.289 10.602 22.254 1.00 70.19 91 GLU A CA 1
ATOM 691 C C . GLU A 1 91 ? -4.995 11.148 23.504 1.00 70.19 91 GLU A C 1
ATOM 693 O O . GLU A 1 91 ? -5.731 12.137 23.424 1.00 70.19 91 GLU A O 1
ATOM 698 N N . VAL A 1 92 ? -4.698 10.584 24.681 1.00 76.94 92 VAL A N 1
ATOM 699 C CA . VAL A 1 92 ? -5.195 11.088 25.972 1.00 76.94 92 VAL A CA 1
ATOM 700 C C . VAL A 1 92 ? -4.749 12.534 26.207 1.00 76.94 92 VAL A C 1
ATOM 702 O O . VAL A 1 92 ? -5.568 13.375 26.583 1.00 76.94 92 VAL A O 1
ATOM 705 N N . ILE A 1 93 ? -3.485 12.860 25.920 1.00 76.06 93 ILE A N 1
ATOM 706 C CA . ILE A 1 93 ? -2.939 14.218 26.051 1.00 76.06 93 ILE A CA 1
ATOM 707 C C . ILE A 1 93 ? -3.593 15.180 25.051 1.00 76.06 93 ILE A C 1
ATOM 709 O O . ILE A 1 93 ? -3.933 16.306 25.421 1.00 76.06 93 ILE A O 1
ATOM 713 N N . ALA A 1 94 ? -3.778 14.769 23.794 1.00 76.69 94 ALA A N 1
ATOM 714 C CA . ALA A 1 94 ? -4.421 15.595 22.774 1.00 76.69 94 ALA A CA 1
ATOM 715 C C . ALA A 1 94 ? -5.876 15.910 23.149 1.00 76.69 94 ALA A C 1
ATOM 717 O O . ALA A 1 94 ? -6.299 17.067 23.082 1.00 76.69 94 ALA A O 1
ATOM 718 N N . ARG A 1 95 ? -6.613 14.905 23.633 1.00 75.75 95 ARG A N 1
ATOM 719 C CA . ARG A 1 95 ? -8.000 15.051 24.082 1.00 75.75 95 ARG A CA 1
ATOM 720 C C . ARG A 1 95 ? -8.113 15.920 25.333 1.00 75.75 95 ARG A C 1
ATOM 722 O O . ARG A 1 95 ? -8.945 16.821 25.369 1.00 75.75 95 ARG A O 1
ATOM 729 N N . ALA A 1 96 ? -7.215 15.741 26.302 1.00 77.38 96 ALA A N 1
ATOM 730 C CA . ALA A 1 96 ? -7.138 16.597 27.482 1.00 77.38 9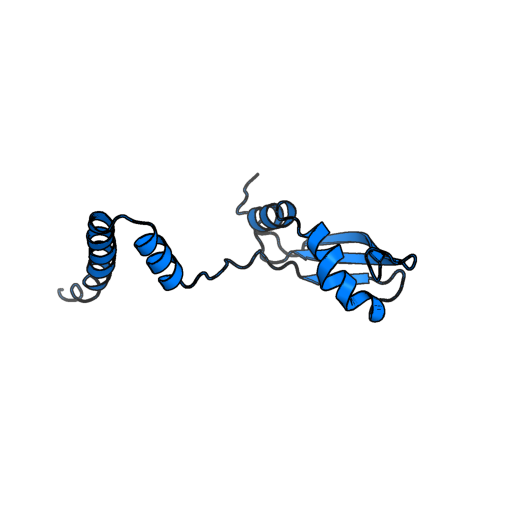6 ALA A CA 1
ATOM 731 C C . ALA A 1 96 ? -6.837 18.062 27.111 1.00 77.38 96 ALA A C 1
ATOM 733 O O . ALA A 1 96 ? -7.439 18.976 27.673 1.00 77.38 96 ALA A O 1
ATOM 734 N N . LYS A 1 97 ? -5.942 18.312 26.144 1.00 79.00 97 LYS A N 1
ATOM 735 C CA . LYS A 1 97 ? -5.619 19.669 25.663 1.00 79.00 97 LYS A CA 1
ATOM 736 C C . LYS A 1 97 ? -6.781 20.342 24.930 1.00 79.00 97 LYS A C 1
ATOM 738 O O . LYS A 1 97 ? -6.910 21.558 25.050 1.00 79.00 97 LYS A O 1
ATOM 743 N N . ALA A 1 98 ? -7.596 19.572 24.211 1.00 80.31 98 ALA A N 1
ATOM 744 C CA . ALA A 1 98 ? -8.766 20.065 23.486 1.00 80.31 98 ALA A CA 1
ATOM 745 C C . ALA A 1 98 ? -9.967 20.397 24.395 1.00 80.31 98 ALA A C 1
ATOM 747 O O . ALA A 1 98 ? -10.884 21.082 23.951 1.00 80.31 98 ALA A O 1
ATOM 748 N N . MET A 1 99 ? -9.961 19.942 25.655 1.00 79.38 99 MET A N 1
ATOM 749 C CA . MET A 1 99 ? -11.026 20.213 26.625 1.00 79.38 99 MET A CA 1
ATOM 750 C C . MET A 1 99 ? -10.808 21.517 27.419 1.00 79.38 99 MET A C 1
ATOM 752 O O . MET A 1 99 ? -9.654 21.866 27.736 1.00 79.38 99 MET A O 1
ATOM 756 N N . PRO A 1 100 ? -11.909 22.193 27.815 1.00 84.88 100 PRO A N 1
ATOM 757 C CA . PRO A 1 100 ? -11.928 23.213 28.863 1.00 84.88 100 PRO A CA 1
ATOM 758 C C . PRO A 1 100 ? -11.263 22.729 30.164 1.00 84.88 100 PRO A C 1
ATOM 760 O O . PRO A 1 100 ? -11.198 21.530 30.444 1.00 84.88 100 PRO A O 1
ATOM 763 N N . LYS A 1 101 ? -10.705 23.652 30.961 1.00 77.69 101 LYS A N 1
ATOM 764 C CA . LYS A 1 101 ? -9.898 23.305 32.154 1.00 77.69 101 LYS A CA 1
ATOM 765 C C . LYS A 1 101 ? -10.692 22.533 33.216 1.00 77.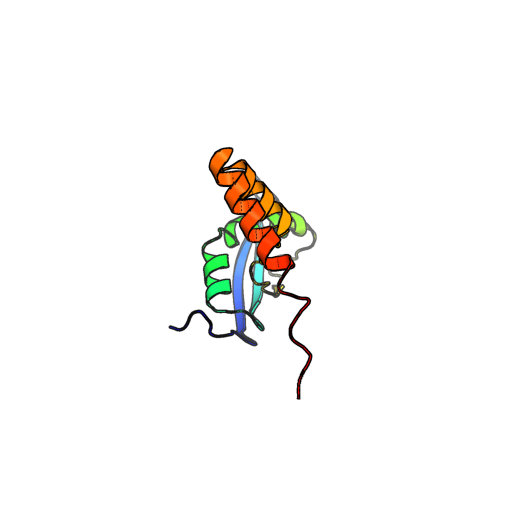69 101 LYS A C 1
ATOM 767 O O . LYS A 1 101 ? -10.122 21.682 33.893 1.00 77.69 101 LYS A O 1
ATOM 772 N N . ASP A 1 102 ? -11.970 22.845 33.347 1.00 80.38 102 ASP A N 1
ATOM 773 C CA . ASP A 1 102 ? -12.953 22.228 34.234 1.00 80.38 102 ASP A CA 1
ATOM 774 C C . ASP A 1 102 ? -13.311 20.797 33.802 1.00 80.38 102 ASP A C 1
ATOM 776 O O . ASP A 1 102 ? -13.319 19.890 34.633 1.00 80.38 102 ASP A O 1
ATOM 780 N N . GLU A 1 103 ? -13.476 20.551 32.503 1.00 76.06 103 GLU A N 1
ATOM 781 C CA . GLU A 1 103 ? -13.757 19.209 31.967 1.00 76.06 103 GLU A CA 1
ATOM 782 C C . GLU A 1 103 ? -12.513 18.305 31.944 1.00 76.06 103 GLU A C 1
ATOM 784 O O . GLU A 1 103 ? -12.589 17.096 32.184 1.00 76.06 103 GLU A O 1
ATOM 789 N N . ARG A 1 104 ? -11.333 18.896 31.728 1.00 80.38 104 ARG A N 1
ATOM 790 C CA . ARG A 1 104 ? -10.045 18.187 31.691 1.00 80.38 104 ARG A CA 1
ATOM 791 C C . ARG A 1 104 ? -9.742 17.444 32.991 1.00 80.38 104 ARG A C 1
ATOM 793 O O . ARG A 1 104 ? -9.217 16.332 32.948 1.00 80.38 104 ARG A O 1
ATOM 800 N N . ALA A 1 105 ? -10.040 18.056 34.136 1.00 79.12 105 ALA A N 1
ATOM 801 C CA . ALA A 1 105 ? -9.775 17.461 35.443 1.00 79.12 105 ALA A CA 1
ATOM 802 C C . ALA A 1 105 ? -10.651 16.223 35.694 1.00 79.12 105 ALA A C 1
ATOM 804 O O . ALA A 1 105 ? -10.159 15.218 36.203 1.00 79.12 105 ALA A O 1
ATOM 805 N N . VAL A 1 106 ? -11.921 16.268 35.279 1.00 82.06 106 VAL A N 1
ATOM 806 C CA . VAL A 1 106 ? -12.857 15.136 35.386 1.00 82.06 106 VAL A CA 1
ATOM 807 C C . VAL A 1 106 ? -12.426 13.992 34.469 1.00 82.06 106 VAL A C 1
ATOM 809 O O . VAL A 1 106 ? -12.374 12.844 34.903 1.00 82.06 106 VAL A O 1
ATOM 812 N N . TYR A 1 107 ? -12.044 14.309 33.229 1.00 79.12 107 TYR A N 1
ATOM 813 C CA . TYR A 1 107 ? -11.562 13.328 32.257 1.00 79.12 107 TYR A CA 1
ATOM 814 C C . TYR A 1 107 ? -10.300 12.593 32.736 1.00 79.12 107 TYR A C 1
ATOM 816 O O . TYR A 1 107 ? -10.263 11.365 32.732 1.00 79.12 107 TYR A O 1
ATOM 824 N N . LEU A 1 108 ? -9.283 13.325 33.208 1.00 82.06 108 LEU A N 1
ATOM 825 C CA . LEU A 1 108 ? -8.049 12.716 33.719 1.00 82.06 108 LEU A CA 1
ATOM 826 C C . LEU A 1 108 ? -8.293 11.911 35.003 1.00 82.06 108 LEU A C 1
ATOM 828 O O . LEU A 1 108 ? -7.722 10.834 35.160 1.00 82.06 108 LEU A O 1
ATOM 832 N N . LYS A 1 109 ? -9.176 12.386 35.892 1.00 81.50 109 LYS A N 1
ATOM 833 C CA . LYS A 1 109 ? -9.557 11.653 37.107 1.00 81.50 109 LYS A CA 1
ATOM 834 C C . LYS A 1 109 ? -10.270 10.335 36.784 1.00 81.50 109 LYS A C 1
ATOM 836 O O . LYS A 1 109 ? -9.988 9.338 37.435 1.00 81.50 109 LYS A O 1
ATOM 841 N N . GLY A 1 110 ? -11.134 10.317 35.767 1.00 78.06 110 GLY A N 1
ATOM 842 C CA . GLY A 1 110 ? -11.821 9.104 35.310 1.00 78.06 110 GLY A CA 1
ATOM 843 C C . GLY A 1 110 ? -10.883 8.050 34.713 1.00 78.06 110 GLY A C 1
ATOM 844 O O . GLY A 1 110 ? -11.128 6.857 34.864 1.00 78.06 110 GLY A O 1
ATOM 845 N N . ILE A 1 111 ? -9.790 8.476 34.072 1.00 79.75 111 ILE A N 1
ATOM 846 C CA . ILE A 1 111 ? -8.744 7.560 33.590 1.00 79.75 111 ILE A CA 1
ATOM 847 C C . ILE A 1 111 ? -7.961 6.979 34.771 1.00 79.75 111 ILE A C 1
ATOM 849 O O . ILE A 1 111 ? -7.746 5.774 34.825 1.00 79.75 111 ILE A O 1
ATOM 853 N N . LEU A 1 112 ? -7.574 7.815 35.739 1.00 77.44 112 LEU A N 1
ATOM 854 C CA . LEU A 1 112 ? -6.842 7.369 36.929 1.00 77.44 112 LEU A CA 1
ATOM 855 C C . LEU A 1 112 ? -7.661 6.387 37.781 1.00 77.44 112 LEU A C 1
ATOM 857 O O . LEU A 1 112 ? -7.114 5.398 38.250 1.00 77.44 112 LEU A O 1
ATOM 861 N N . SER A 1 113 ? -8.977 6.583 37.906 1.00 75.31 113 SER A N 1
ATOM 862 C CA . SER A 1 113 ? -9.842 5.645 38.637 1.00 75.31 113 SER A CA 1
ATOM 863 C C . SER A 1 113 ? -9.990 4.276 37.973 1.00 75.31 113 SER A C 1
ATOM 865 O O . SER A 1 113 ? -10.484 3.362 38.612 1.00 75.31 113 SER A O 1
ATOM 867 N N . GLN A 1 114 ? -9.610 4.119 36.702 1.00 68.94 114 GLN A N 1
ATOM 868 C CA . GLN A 1 114 ? -9.569 2.807 36.042 1.00 68.94 114 GLN A CA 1
ATOM 869 C C . GLN A 1 114 ? -8.248 2.066 36.295 1.00 68.94 114 GLN A C 1
ATOM 871 O O . GLN A 1 114 ? -8.143 0.895 35.949 1.00 68.94 114 GLN A O 1
ATOM 876 N N . ILE A 1 115 ? -7.249 2.740 36.877 1.00 61.81 115 ILE A N 1
ATOM 877 C CA . ILE A 1 115 ? -5.953 2.152 37.235 1.00 61.81 115 ILE A CA 1
ATOM 878 C C . ILE A 1 115 ? -6.017 1.528 38.640 1.00 61.81 115 ILE A C 1
ATOM 880 O O . ILE A 1 115 ? -5.446 0.465 38.838 1.00 61.81 115 ILE A O 1
ATOM 884 N N . ASP A 1 116 ? -6.782 2.115 39.569 1.00 51.84 116 ASP A N 1
ATOM 885 C CA . ASP A 1 116 ? -6.937 1.613 40.952 1.00 51.84 116 ASP A CA 1
ATOM 886 C C . ASP A 1 116 ? -7.850 0.371 41.095 1.00 51.84 116 ASP A C 1
ATOM 888 O O . ASP A 1 116 ? -7.958 -0.178 42.184 1.00 51.84 116 ASP A O 1
ATOM 892 N N . VAL A 1 117 ? -8.514 -0.107 40.032 1.00 52.50 117 VAL A N 1
ATOM 893 C CA . VAL A 1 117 ? -9.432 -1.279 40.095 1.00 52.50 117 VAL A CA 1
ATOM 894 C C . VAL A 1 117 ? -8.709 -2.602 39.782 1.00 52.50 117 VAL A C 1
ATOM 896 O O . VAL A 1 117 ? -9.347 -3.625 39.573 1.00 52.50 117 VAL A O 1
ATOM 899 N N . VAL A 1 118 ? -7.374 -2.609 39.706 1.00 49.09 118 VAL A N 1
ATOM 900 C CA . VAL A 1 118 ? -6.609 -3.812 39.320 1.00 49.09 118 VAL A CA 1
ATOM 901 C C . VAL A 1 118 ? -6.048 -4.594 40.522 1.00 49.09 118 VAL A C 1
ATOM 903 O O . VAL A 1 118 ? -5.551 -5.692 40.308 1.00 49.09 118 VAL A O 1
ATOM 906 N N . ASP A 1 119 ? -6.178 -4.117 41.768 1.00 51.56 119 ASP A N 1
ATOM 907 C CA . ASP A 1 119 ? -5.455 -4.724 42.908 1.00 51.56 119 ASP A CA 1
ATOM 908 C C . ASP A 1 119 ? -6.285 -5.344 44.053 1.00 51.56 119 ASP A C 1
ATOM 910 O O . ASP A 1 119 ? -5.681 -5.819 45.009 1.00 51.56 119 ASP A O 1
ATOM 914 N N . GLU A 1 120 ? -7.617 -5.453 43.997 1.00 51.22 120 GLU A N 1
ATOM 915 C CA . GLU A 1 120 ? -8.364 -6.164 45.059 1.00 51.22 120 GLU A CA 1
ATOM 916 C C . GLU A 1 120 ? -9.578 -6.920 44.499 1.00 51.22 120 GLU A C 1
ATOM 918 O O . GLU A 1 120 ? -10.631 -6.321 44.344 1.00 51.22 120 GLU A O 1
ATOM 923 N N . ASP A 1 121 ? -9.412 -8.205 44.147 1.00 48.94 121 ASP A N 1
ATOM 924 C CA . ASP A 1 121 ? -10.449 -9.263 44.233 1.00 48.94 121 ASP A CA 1
ATOM 925 C C . ASP A 1 121 ? -9.873 -10.648 43.823 1.00 48.94 121 ASP A C 1
ATOM 927 O O . ASP A 1 121 ? -10.417 -11.362 42.981 1.00 48.94 121 ASP A O 1
ATOM 931 N N . GLU A 1 122 ? -8.752 -11.065 44.423 1.00 48.72 122 GLU A N 1
ATOM 932 C CA . GLU A 1 122 ? -8.438 -12.498 44.565 1.00 48.72 122 GLU A CA 1
ATOM 933 C C . GLU A 1 122 ? -8.183 -12.795 46.043 1.00 48.72 122 GLU A C 1
ATOM 935 O O . GLU A 1 122 ? -7.047 -12.889 46.488 1.00 48.72 122 GLU A O 1
ATOM 940 N N . ASP A 1 123 ? -9.268 -12.926 46.803 1.00 48.69 123 ASP A N 1
ATOM 941 C CA . ASP A 1 123 ? -9.315 -13.807 47.966 1.00 48.69 123 ASP A CA 1
ATOM 942 C C . ASP A 1 123 ? -10.759 -14.286 48.195 1.00 48.69 123 ASP A C 1
ATOM 944 O O . ASP A 1 123 ? -11.715 -13.531 48.013 1.00 48.69 123 ASP A O 1
ATOM 948 N N . VAL A 1 124 ? -10.865 -15.528 48.689 1.00 45.66 124 VAL A N 1
ATOM 949 C CA . VAL A 1 124 ? -12.064 -16.289 49.113 1.00 45.66 124 VAL A CA 1
ATOM 950 C C . VAL A 1 124 ? -12.771 -17.020 47.946 1.00 45.66 124 VAL A C 1
ATOM 952 O O . VAL A 1 124 ? -13.321 -16.389 47.053 1.00 45.66 124 VAL A O 1
ATOM 955 N N . GLU A 1 125 ? -12.790 -18.356 47.839 1.00 42.06 125 GLU A N 1
ATOM 956 C CA . GLU A 1 125 ? -12.915 -19.428 48.850 1.00 42.06 125 GLU A CA 1
ATOM 957 C C . GLU A 1 125 ? -12.288 -20.757 48.373 1.00 42.06 125 GLU A C 1
ATOM 959 O O . GLU A 1 125 ? -12.436 -21.092 47.172 1.00 42.06 125 GLU A O 1
#

Radius of gyration: 23.46 Å; chains: 1; bounding box: 37×43×70 Å

Sequence (125 aa):
MDLNTVVTGIVLEKACSIKASSDSYESKAITLRVRFDGVTLKDVFAKAVSSVVIQWQNGPGRNKFTSWTDRGTVDIDFKAPGRSLTDPMAEVIARAKAMPKDERAVYLKGILSQIDVVDEDEDVE